Protein AF-A0A531L7D5-F1 (afdb_monomer)

Foldseek 3Di:
DAFPDWDAQDWDDDVVDTPDGGDTDTHHDD

Structure (mmCIF, N/CA/C/O backbone):
data_AF-A0A531L7D5-F1
#
_entry.id   AF-A0A531L7D5-F1
#
loop_
_atom_site.group_PDB
_atom_site.id
_atom_site.type_symbol
_atom_site.label_atom_id
_atom_site.label_alt_id
_atom_site.label_comp_id
_atom_site.label_asym_id
_atom_site.label_entity_id
_atom_site.label_seq_id
_atom_site.pdbx_PDB_ins_code
_atom_site.Cartn_x
_atom_site.Cartn_y
_atom_site.Cartn_z
_atom_site.occupancy
_atom_site.B_iso_or_equiv
_atom_site.auth_seq_id
_atom_site.auth_comp_id
_atom_site.auth_asym_id
_atom_site.auth_atom_id
_atom_site.pdbx_PDB_model_num
ATOM 1 N N . MET A 1 1 ? 15.550 -15.317 -13.796 1.00 80.19 1 MET A N 1
ATOM 2 C CA . MET A 1 1 ? 15.244 -13.965 -13.280 1.00 80.19 1 MET A CA 1
ATOM 3 C C . MET A 1 1 ? 14.615 -14.126 -11.904 1.00 80.19 1 MET A C 1
ATOM 5 O O . MET A 1 1 ? 13.714 -14.949 -11.796 1.00 80.19 1 MET A O 1
ATOM 9 N N . MET A 1 2 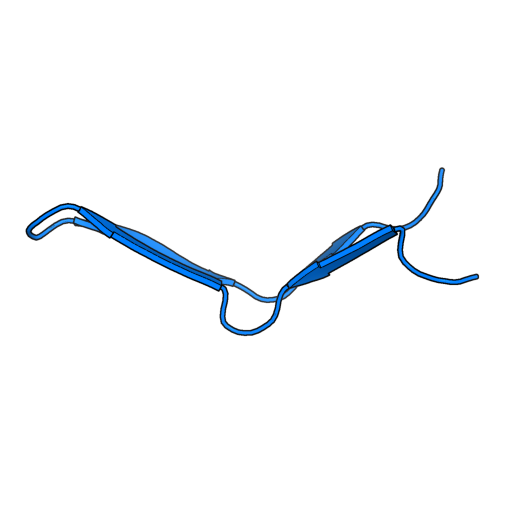? 15.090 -13.425 -10.872 1.00 92.56 2 MET A N 1
ATOM 10 C CA . MET A 1 2 ? 14.485 -13.466 -9.529 1.00 92.56 2 MET A CA 1
ATOM 11 C C . MET A 1 2 ? 13.753 -12.144 -9.247 1.00 92.56 2 MET A C 1
ATOM 13 O O . MET A 1 2 ? 14.257 -11.101 -9.667 1.00 92.56 2 MET A O 1
ATOM 17 N N . PRO A 1 3 ? 12.581 -12.166 -8.587 1.00 96.75 3 PRO A N 1
ATOM 18 C CA . PRO A 1 3 ? 11.879 -10.946 -8.200 1.00 96.75 3 PRO A CA 1
ATOM 19 C C . PRO A 1 3 ? 12.674 -10.164 -7.146 1.00 96.75 3 PRO A C 1
ATOM 21 O O . PRO A 1 3 ? 13.305 -10.754 -6.272 1.00 96.75 3 PRO A O 1
ATOM 24 N N . LEU A 1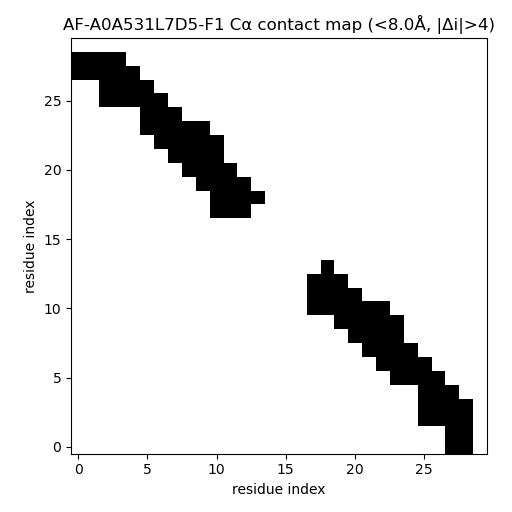 4 ? 12.612 -8.834 -7.219 1.00 97.75 4 LEU A N 1
ATOM 25 C CA . LEU A 1 4 ? 13.221 -7.921 -6.244 1.00 97.75 4 LEU A CA 1
ATOM 26 C C . LEU A 1 4 ? 12.425 -7.867 -4.938 1.00 97.75 4 LEU A C 1
ATOM 28 O O . LEU A 1 4 ? 12.987 -7.687 -3.862 1.00 97.75 4 LEU A O 1
ATOM 32 N N . LEU A 1 5 ? 11.104 -8.006 -5.042 1.00 97.56 5 LEU A N 1
ATOM 33 C CA . LEU A 1 5 ? 10.184 -8.001 -3.917 1.00 97.56 5 LEU A CA 1
ATOM 34 C C . LE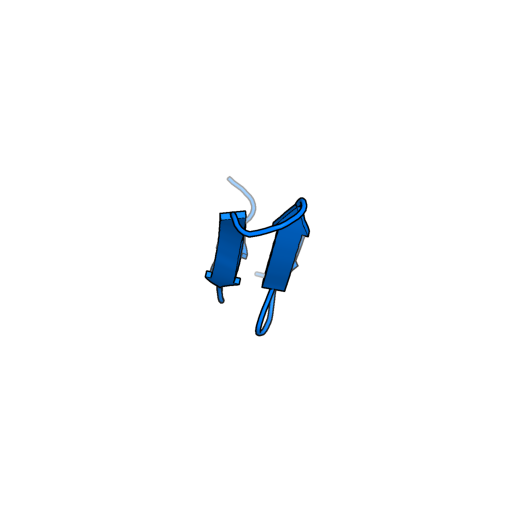U A 1 5 ? 9.032 -8.947 -4.219 1.00 97.56 5 LEU A C 1
ATOM 36 O O . LEU A 1 5 ? 8.485 -8.938 -5.320 1.00 97.56 5 LEU A O 1
ATOM 40 N N . THR A 1 6 ? 8.635 -9.721 -3.219 1.00 97.81 6 THR A N 1
ATOM 41 C CA . THR A 1 6 ? 7.402 -10.503 -3.252 1.00 97.81 6 THR A CA 1
ATOM 42 C C . THR A 1 6 ? 6.601 -10.212 -2.001 1.00 97.81 6 THR A C 1
ATOM 44 O O . THR A 1 6 ? 7.161 -10.202 -0.905 1.00 97.81 6 THR A O 1
ATOM 47 N N . THR A 1 7 ? 5.297 -10.035 -2.148 1.00 98.06 7 THR A N 1
ATOM 48 C CA . THR A 1 7 ? 4.362 -10.013 -1.025 1.00 98.06 7 THR A CA 1
ATOM 49 C C . THR A 1 7 ? 3.442 -11.220 -1.103 1.00 98.06 7 THR A C 1
ATOM 51 O O . THR A 1 7 ? 3.168 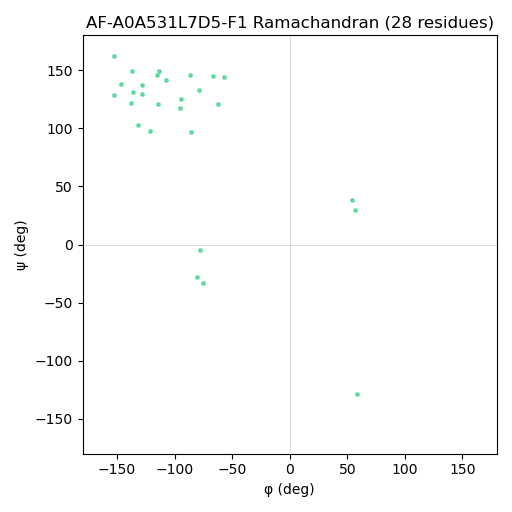-11.736 -2.188 1.00 98.06 7 THR A O 1
ATOM 54 N N . LYS A 1 8 ? 3.016 -11.695 0.069 1.00 98.25 8 LYS A N 1
ATOM 55 C CA . LYS A 1 8 ? 1.998 -12.732 0.214 1.00 98.25 8 LYS A CA 1
ATOM 56 C C . LYS A 1 8 ? 1.062 -12.352 1.350 1.00 98.25 8 LYS A C 1
ATOM 58 O O . LYS A 1 8 ? 1.532 -12.159 2.472 1.00 98.25 8 LYS A O 1
ATOM 63 N N . GLY A 1 9 ? -0.226 -12.229 1.064 1.00 98.19 9 GLY A N 1
ATOM 64 C CA . GLY A 1 9 ? -1.266 -11.870 2.016 1.00 98.19 9 GLY A CA 1
ATOM 65 C C . GLY A 1 9 ? -1.007 -10.537 2.713 1.00 98.19 9 GLY A C 1
ATOM 66 O O . GLY A 1 9 ? -1.396 -10.376 3.873 1.00 98.19 9 GLY A O 1
ATOM 67 N N . LEU A 1 10 ? -0.318 -9.591 2.058 1.00 98.06 10 LEU A N 1
ATOM 68 C CA . LEU A 1 10 ? 0.028 -8.327 2.697 1.00 98.06 10 LEU A CA 1
ATOM 69 C C . LEU A 1 10 ? -1.259 -7.594 3.056 1.00 98.06 10 LEU A C 1
ATOM 71 O O . LEU A 1 10 ? -2.076 -7.283 2.195 1.00 98.06 10 LEU A O 1
ATOM 75 N N . SER A 1 11 ? -1.428 -7.315 4.340 1.00 97.94 11 SER A N 1
ATOM 76 C CA . SER A 1 11 ? -2.601 -6.637 4.864 1.00 97.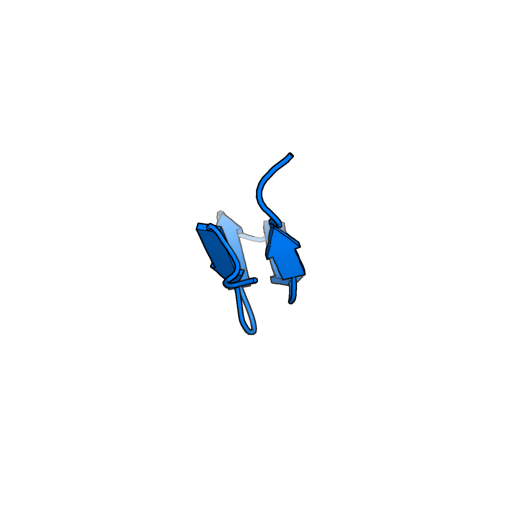94 11 SER A CA 1
ATOM 77 C C . SER A 1 11 ? -2.201 -5.597 5.897 1.00 97.94 11 SER A C 1
ATOM 79 O O . SER A 1 11 ? -1.182 -5.713 6.585 1.00 97.94 11 SER A O 1
ATOM 81 N N . ARG A 1 12 ? -2.995 -4.532 5.983 1.00 97.69 12 ARG A N 1
ATOM 82 C CA . ARG A 1 12 ? -2.779 -3.454 6.940 1.00 97.69 12 ARG A CA 1
ATOM 83 C C . ARG A 1 12 ? -4.098 -2.786 7.270 1.00 97.69 12 ARG A C 1
ATOM 85 O O . ARG A 1 12 ? -4.805 -2.325 6.377 1.00 97.69 12 ARG A O 1
ATOM 92 N N . ASN A 1 13 ? -4.365 -2.666 8.565 1.00 98.06 13 ASN A N 1
ATOM 93 C CA . ASN A 1 13 ? -5.547 -1.996 9.08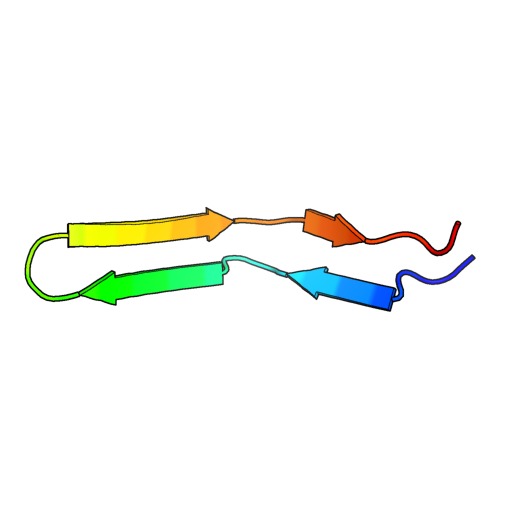9 1.00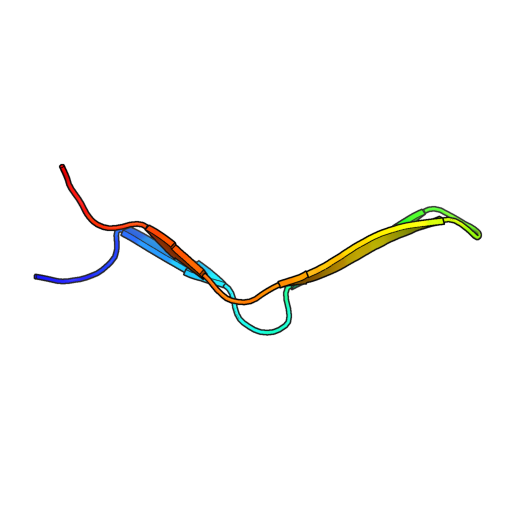 98.06 13 ASN A CA 1
ATOM 94 C C . ASN A 1 13 ? -5.139 -0.756 9.887 1.00 98.06 13 ASN A C 1
ATOM 96 O O . ASN A 1 13 ? -4.117 -0.762 10.577 1.00 98.06 13 ASN A O 1
ATOM 100 N N . PHE A 1 14 ? -5.967 0.282 9.818 1.00 97.88 14 PHE A N 1
ATOM 101 C CA . PHE A 1 14 ? -5.884 1.475 10.653 1.00 97.88 14 PHE A CA 1
ATOM 102 C C . PHE A 1 14 ? -7.281 1.772 11.204 1.00 97.88 14 PHE A C 1
ATOM 104 O O . PHE A 1 14 ? -8.158 2.257 10.489 1.00 97.88 14 PHE A O 1
ATOM 111 N N . GLY A 1 15 ? -7.514 1.431 12.474 1.00 95.38 15 GLY A N 1
ATOM 112 C CA . GLY A 1 15 ? -8.855 1.479 13.060 1.00 95.38 15 GLY A CA 1
ATOM 113 C C . GLY A 1 15 ? -9.834 0.586 12.288 1.00 95.38 15 GLY A C 1
ATOM 114 O O . GLY A 1 15 ? -9.538 -0.579 12.032 1.00 95.38 15 GLY A O 1
ATOM 115 N N . GLY A 1 16 ? -10.983 1.144 11.896 1.00 96.50 16 GLY A N 1
ATOM 116 C CA . GLY A 1 16 ? -11.993 0.448 11.088 1.00 96.50 16 GLY A CA 1
ATOM 117 C C . GLY A 1 16 ? -11.673 0.356 9.591 1.00 96.50 16 GLY A C 1
ATOM 118 O O . GLY A 1 16 ? -12.428 -0.270 8.852 1.00 96.50 16 GLY A O 1
ATOM 119 N N . LEU A 1 17 ? -10.580 0.972 9.127 1.00 97.44 17 LEU A N 1
ATOM 120 C CA . LEU A 1 17 ? -10.200 0.967 7.718 1.00 97.44 17 LEU A CA 1
ATOM 121 C C . LEU A 1 17 ? -9.217 -0.165 7.420 1.00 97.44 17 LEU A C 1
ATOM 123 O O . LEU A 1 17 ? -8.126 -0.231 7.994 1.00 97.44 17 LEU A O 1
ATOM 127 N N . ARG A 1 18 ? -9.567 -0.999 6.442 1.00 97.31 18 ARG A N 1
ATOM 128 C CA . ARG A 1 18 ? -8.639 -1.937 5.812 1.00 97.31 18 ARG A CA 1
ATOM 129 C C . ARG A 1 18 ? -7.897 -1.221 4.685 1.00 97.31 18 ARG A C 1
ATOM 131 O O . ARG A 1 18 ? -8.427 -1.064 3.593 1.00 97.31 18 ARG A O 1
ATOM 138 N N . ALA A 1 19 ? -6.692 -0.741 4.976 1.00 97.69 19 ALA A N 1
ATOM 139 C CA . ALA A 1 19 ? -5.884 0.029 4.031 1.00 97.69 19 ALA A CA 1
ATOM 140 C C . ALA A 1 19 ? -5.143 -0.854 3.020 1.00 97.69 19 ALA A C 1
ATOM 142 O O . ALA A 1 19 ? -4.879 -0.418 1.905 1.00 97.69 19 ALA A O 1
ATOM 143 N N . VAL A 1 20 ? -4.816 -2.090 3.399 1.00 97.31 20 VAL A N 1
ATOM 144 C CA . VAL A 1 20 ? -4.296 -3.108 2.481 1.00 97.31 20 VAL A CA 1
ATOM 145 C C . VAL A 1 20 ? -5.007 -4.422 2.783 1.00 97.31 20 VAL A C 1
ATOM 147 O O . VAL A 1 20 ? -5.094 -4.810 3.952 1.00 97.31 20 VAL A O 1
ATOM 150 N N . ASP A 1 21 ? -5.513 -5.095 1.751 1.00 97.50 21 ASP A N 1
ATOM 151 C CA . ASP A 1 21 ? -6.288 -6.328 1.889 1.00 97.50 21 ASP A CA 1
ATOM 152 C C . ASP A 1 21 ? -5.655 -7.496 1.133 1.00 97.50 21 ASP A C 1
ATOM 154 O O . ASP A 1 21 ? -5.840 -7.627 -0.073 1.00 97.50 21 ASP A O 1
ATOM 158 N N . GLY A 1 22 ? -4.905 -8.332 1.855 1.00 96.88 22 GLY A N 1
ATOM 159 C CA . GLY A 1 22 ? -4.469 -9.646 1.377 1.00 96.88 22 GLY A CA 1
ATOM 160 C C . GLY A 1 22 ? -3.735 -9.634 0.036 1.00 96.88 22 GLY A C 1
ATOM 161 O O . GLY A 1 22 ? -3.965 -10.515 -0.783 1.00 96.88 22 GLY A O 1
ATOM 162 N N . VAL A 1 23 ? -2.889 -8.634 -0.212 1.00 98.00 23 VAL A N 1
ATOM 163 C CA . VAL A 1 23 ? -2.285 -8.435 -1.532 1.00 98.00 23 VAL A CA 1
ATOM 164 C C . VAL A 1 23 ? -1.125 -9.402 -1.760 1.00 98.00 23 VAL A C 1
ATOM 166 O O . VAL A 1 23 ? -0.210 -9.502 -0.934 1.00 98.00 23 VAL A O 1
ATOM 169 N N . ASP A 1 24 ? -1.153 -10.026 -2.937 1.00 98.44 24 ASP A N 1
ATOM 170 C CA . ASP A 1 24 ? -0.093 -10.860 -3.494 1.00 98.44 24 ASP A CA 1
ATOM 171 C C . ASP A 1 24 ? 0.483 -10.187 -4.745 1.00 98.44 24 ASP A C 1
ATOM 173 O O . ASP A 1 24 ? -0.237 -9.943 -5.715 1.00 98.44 24 ASP A O 1
ATOM 177 N N . PHE A 1 25 ? 1.787 -9.895 -4.756 1.00 97.12 25 PHE A N 1
ATOM 178 C CA . PHE A 1 25 ? 2.474 -9.449 -5.973 1.00 97.12 25 PHE A CA 1
ATOM 179 C C . PHE A 1 25 ? 3.965 -9.789 -5.978 1.00 97.12 25 PHE A C 1
ATOM 181 O O . PHE A 1 25 ? 4.574 -10.035 -4.934 1.00 97.12 25 PHE A O 1
ATOM 188 N N . ALA A 1 26 ? 4.563 -9.747 -7.169 1.00 97.81 26 ALA A N 1
ATOM 189 C CA . ALA A 1 26 ? 6.001 -9.846 -7.379 1.00 9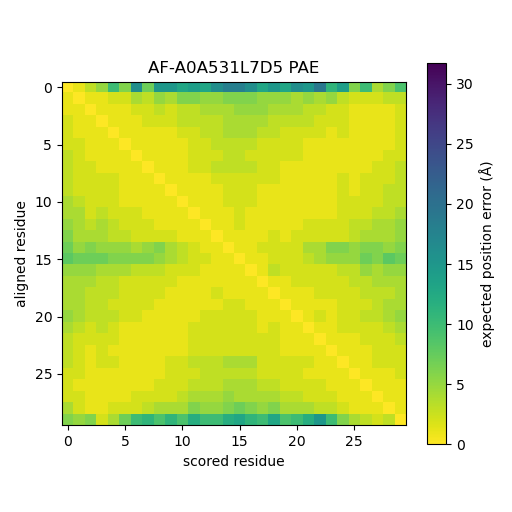7.81 26 ALA A CA 1
ATOM 190 C C . ALA A 1 26 ? 6.487 -8.684 -8.257 1.00 97.81 26 ALA A C 1
ATOM 192 O O . ALA A 1 26 ? 5.926 -8.428 -9.320 1.00 97.81 26 ALA A O 1
ATOM 193 N N . LEU A 1 27 ? 7.531 -7.986 -7.812 1.00 97.44 27 LEU A N 1
ATOM 194 C CA . LEU A 1 27 ? 8.206 -6.942 -8.577 1.00 97.44 27 LEU A CA 1
ATOM 195 C C . LEU A 1 27 ? 9.414 -7.545 -9.294 1.00 97.44 27 LEU A C 1
ATOM 197 O O . LEU A 1 27 ? 10.351 -8.013 -8.645 1.00 97.44 27 LEU A O 1
ATOM 201 N N . MET A 1 28 ? 9.400 -7.521 -10.623 1.00 97.25 28 MET A N 1
ATOM 202 C CA . MET A 1 28 ? 10.512 -7.997 -11.443 1.00 97.25 28 MET A CA 1
ATOM 203 C C . MET A 1 28 ? 11.542 -6.878 -11.663 1.00 97.25 28 MET A C 1
ATOM 205 O O . MET A 1 28 ? 11.143 -5.719 -11.777 1.00 97.25 28 MET A O 1
ATOM 209 N N . PRO A 1 29 ? 12.847 -7.196 -11.740 1.00 94.50 29 PRO A N 1
ATOM 210 C CA . PRO A 1 29 ? 13.843 -6.253 -12.247 1.00 94.50 29 PRO A CA 1
ATOM 211 C C . PRO A 1 29 ? 13.492 -5.799 -13.674 1.00 94.50 29 PRO A C 1
ATOM 213 O O . PRO A 1 29 ? 12.993 -6.612 -14.458 1.00 94.50 29 PRO A O 1
ATOM 216 N N . GLY A 1 30 ? 13.763 -4.532 -13.997 1.00 87.38 30 GLY A N 1
ATOM 217 C CA . GLY A 1 30 ? 13.565 -3.917 -15.315 1.00 87.38 30 GLY A CA 1
ATOM 218 C C . GLY A 1 30 ? 14.837 -3.258 -15.815 1.00 87.38 30 GLY A C 1
ATOM 219 O O . GLY A 1 30 ? 15.575 -2.723 -14.957 1.00 87.38 30 GLY A O 1
#

Sequence (30 aa):
MMPLLTTKGLSRNFGGLRAVDGVDFALMPG

Solvent-accessible surface area (backbone atoms only — n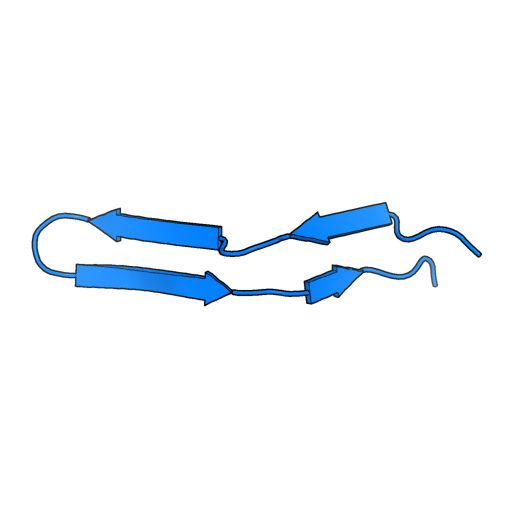ot comparable to full-atom values): 2018 Å² total; per-residue (Å²): 140,72,63,78,45,74,47,72,59,42,61,42,70,59,87,94,43,75,78,35,76,57,40,68,51,71,42,68,79,130

Secondary structure (DSSP, 8-state):
---SEEEEEEEEEETTEEEEEEEEEEEPP-

Radius of gyration: 12.15 Å; Cα contacts (8 Å, |Δi|>4): 50; chains: 1; bounding box: 27×15×28 Å

pLDDT: mean 96.36, std 3.68, range [80.19, 98.44]

Nearest PDB structures (foldseek):
  2d62-assembly1_A-2  TM=9.248E-01  e=2.156E+00  Pyrococcus horikoshii
  1g29-assembly1_1  TM=8.686E-01  e=3.465E+00  Thermococcus litoralis
  7msm-assembly1_x  TM=8.487E-01  e=7.818E+00  Mycobacterium tuberculosis H37Rv